Protein AF-A0A858R9T9-F1 (afdb_monomer)

Nearest PDB structures (foldseek):
  8esr-assembly1_R  TM=7.615E-01  e=2.614E+00  Schizosaccharomyces pombe
  4v8p-assembly4_GO  TM=6.151E-01  e=1.407E+00  Tetrahymena thermophila
  8fkz-assembly1_LD  TM=6.835E-01  e=3.000E+00  Homo sapiens
  8ia0-assembly1_LR  TM=6.810E-01  e=3.687E+00  Thermochaetoides thermophila DSM 1495
  8fky-assembly1_LD  TM=7.954E-01  e=5.969E+00  Homo sapiens

Secondary structure (DSSP, 8-state):
-PPP-------------------------HHHHHHHHHHHHHHHHHHHTTSS-HHHHHHHHHHHHH---

Radius of gyration: 25.67 Å; Cα contacts (8 Å, |Δi|>4): 16; chains: 1; bounding box: 78×48×19 Å

Organism: NCBI:txid1709002

Sequence (69 aa):
MPPSDPRSQPFGRPGAAAAGTDAESGTENPELSEEKRKSLYALKVMFERGLLPKAEYEARRAALEGKQG

Solvent-accessible surface area (backbone atoms only — not comparable to full-atom values): 4734 Å² total; per-residue (Å²): 138,84,85,86,83,95,83,80,80,85,85,72,76,85,85,76,83,80,87,76,86,75,80,94,68,94,66,90,47,68,63,59,57,48,52,50,52,52,50,54,50,52,51,49,53,36,38,78,69,66,76,37,58,70,71,58,46,52,52,54,47,49,54,64,66,60,71,66,130

Structure (mmCIF, N/CA/C/O backbone):
data_AF-A0A858R9T9-F1
#
_entry.id   AF-A0A858R9T9-F1
#
loop_
_atom_site.group_PDB
_atom_site.id
_atom_site.type_symbol
_atom_site.label_atom_id
_atom_site.label_alt_id
_atom_site.label_comp_id
_atom_site.label_asym_id
_atom_site.label_entity_id
_atom_site.label_seq_id
_atom_site.pdbx_PDB_ins_code
_atom_site.Cartn_x
_atom_site.Cartn_y
_atom_site.Cartn_z
_atom_site.occupancy
_atom_site.B_iso_or_equiv
_atom_site.auth_seq_id
_atom_site.auth_comp_id
_atom_site.auth_asym_id
_atom_site.auth_atom_id
_atom_site.pdbx_PDB_model_num
ATOM 1 N N . MET A 1 1 ? 67.185 -35.350 -2.453 1.00 44.84 1 MET A N 1
ATOM 2 C CA . MET A 1 1 ? 67.817 -34.021 -2.310 1.00 44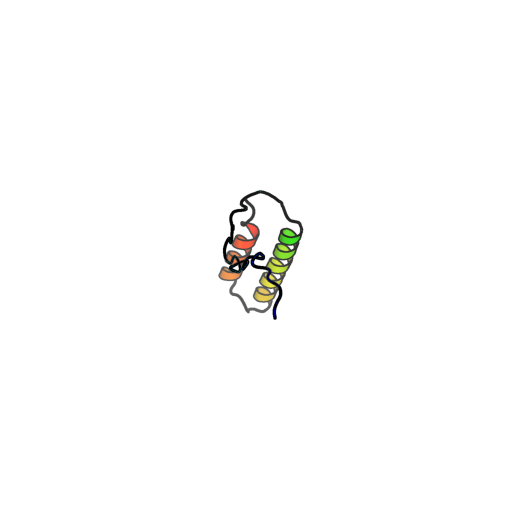.84 1 MET A CA 1
ATOM 3 C C . MET A 1 1 ? 66.829 -32.971 -2.799 1.00 44.84 1 MET A C 1
ATOM 5 O O . MET A 1 1 ? 66.580 -32.950 -3.997 1.00 44.84 1 MET A O 1
ATOM 9 N N . PRO A 1 2 ? 66.195 -32.186 -1.913 1.00 55.19 2 PRO A N 1
ATOM 10 C CA . PRO A 1 2 ? 65.322 -31.085 -2.316 1.00 55.19 2 PRO A CA 1
ATOM 11 C C . PRO A 1 2 ? 66.130 -29.785 -2.496 1.00 55.19 2 PRO A C 1
ATOM 13 O O . PRO A 1 2 ? 67.051 -29.553 -1.710 1.00 55.19 2 PRO A O 1
ATOM 16 N N . PRO A 1 3 ? 65.804 -28.912 -3.465 1.00 57.22 3 PRO A N 1
ATOM 17 C CA . PRO A 1 3 ? 66.214 -27.520 -3.400 1.00 57.22 3 PRO A CA 1
ATOM 18 C C . PRO A 1 3 ? 65.208 -26.688 -2.594 1.00 57.22 3 PRO A C 1
ATOM 20 O O . PRO A 1 3 ? 63.991 -26.809 -2.728 1.00 57.22 3 PRO A O 1
ATOM 23 N N . SER A 1 4 ? 65.789 -25.859 -1.740 1.00 52.28 4 SER A N 1
ATOM 24 C CA . SER A 1 4 ? 65.209 -24.824 -0.897 1.00 52.28 4 SER A CA 1
ATOM 25 C C . SER A 1 4 ? 64.425 -23.760 -1.676 1.00 52.28 4 SER A C 1
ATOM 27 O O . SER A 1 4 ? 64.963 -23.200 -2.625 1.00 52.28 4 SER A O 1
ATOM 29 N N . ASP A 1 5 ? 63.249 -23.365 -1.177 1.00 57.78 5 ASP A N 1
ATOM 30 C CA . ASP A 1 5 ? 62.815 -21.959 -1.197 1.00 57.78 5 ASP A CA 1
ATOM 31 C C . ASP A 1 5 ? 61.888 -21.665 0.005 1.00 57.78 5 ASP A C 1
ATOM 33 O O . ASP A 1 5 ? 60.827 -22.282 0.120 1.00 57.78 5 ASP A O 1
ATOM 37 N N . PRO A 1 6 ? 62.278 -20.782 0.948 1.00 59.28 6 PRO A N 1
ATOM 38 C CA . PRO A 1 6 ? 61.492 -20.489 2.140 1.00 59.28 6 PRO A CA 1
ATOM 39 C C . PRO A 1 6 ? 60.824 -19.104 2.084 1.00 59.28 6 PRO A C 1
ATOM 41 O O . PRO A 1 6 ? 60.814 -18.409 3.101 1.00 59.28 6 PRO A O 1
ATOM 44 N N . ARG A 1 7 ? 60.304 -18.633 0.937 1.00 59.97 7 ARG A N 1
ATOM 45 C CA . ARG A 1 7 ? 59.619 -17.324 0.890 1.00 59.97 7 ARG A CA 1
ATOM 46 C C . ARG A 1 7 ? 58.425 -17.274 -0.063 1.00 59.97 7 ARG A C 1
ATOM 48 O O . ARG A 1 7 ? 58.502 -16.707 -1.147 1.00 59.97 7 ARG A O 1
ATOM 55 N N . SER A 1 8 ? 57.265 -17.717 0.411 1.00 52.53 8 SER A N 1
ATOM 56 C CA . SER A 1 8 ? 55.986 -17.085 0.058 1.00 52.53 8 SER A CA 1
ATOM 57 C C . SER A 1 8 ? 54.978 -17.322 1.176 1.00 52.53 8 SER A C 1
ATOM 59 O O . SER A 1 8 ? 54.714 -18.444 1.594 1.00 52.53 8 SER A O 1
ATOM 61 N N . GLN A 1 9 ? 54.536 -16.205 1.735 1.00 60.44 9 GLN A N 1
ATOM 62 C CA . GLN A 1 9 ? 53.811 -16.057 2.987 1.00 60.44 9 GLN A CA 1
ATOM 63 C C . GLN A 1 9 ? 52.445 -16.761 2.960 1.00 60.44 9 GLN A C 1
ATOM 65 O O . GLN A 1 9 ? 51.795 -16.794 1.913 1.00 60.44 9 GLN A O 1
ATOM 70 N N . PRO A 1 10 ? 51.944 -17.238 4.114 1.00 51.97 10 PRO A N 1
ATOM 71 C CA . PRO A 1 10 ? 50.540 -17.578 4.247 1.00 51.97 10 PRO A CA 1
ATOM 72 C C . PRO A 1 10 ? 49.754 -16.264 4.295 1.00 51.97 10 PRO A C 1
ATOM 74 O O . PRO A 1 10 ? 49.707 -15.600 5.330 1.00 51.97 10 PRO A O 1
ATOM 77 N N . PHE A 1 11 ? 49.153 -15.858 3.176 1.00 56.78 11 PHE A N 1
ATOM 78 C CA . PHE A 1 11 ? 48.179 -14.770 3.196 1.00 56.78 11 PHE A CA 1
ATOM 79 C C . PHE A 1 11 ? 46.951 -15.241 3.969 1.00 56.78 11 PHE A C 1
ATOM 81 O O . PHE A 1 11 ? 46.089 -15.971 3.480 1.00 56.78 11 PHE A O 1
ATOM 88 N N . GLY A 1 12 ? 46.964 -14.879 5.247 1.00 51.78 12 GLY A N 1
ATOM 89 C CA . GLY A 1 12 ? 45.921 -15.158 6.199 1.00 51.78 12 GLY A CA 1
ATOM 90 C C . GLY A 1 12 ? 44.634 -14.404 5.887 1.00 51.78 12 GLY A C 1
ATOM 91 O O . GLY A 1 12 ? 44.646 -13.241 5.505 1.00 51.78 12 GLY A O 1
ATOM 92 N N . ARG A 1 13 ? 43.551 -15.108 6.217 1.00 55.91 13 ARG A N 1
ATOM 93 C CA . ARG A 1 13 ? 42.214 -14.641 6.601 1.00 55.91 13 ARG A CA 1
ATOM 94 C C . ARG A 1 13 ? 41.333 -13.986 5.521 1.00 55.91 13 ARG A C 1
ATOM 96 O O . ARG A 1 13 ? 41.673 -12.934 4.991 1.00 55.91 13 ARG A O 1
ATOM 103 N N . PRO A 1 14 ? 40.113 -14.522 5.304 1.00 51.81 14 PRO A N 1
ATOM 104 C CA . PRO A 1 14 ? 39.050 -13.756 4.674 1.00 51.81 14 PRO A CA 1
ATOM 105 C C . PRO A 1 14 ? 38.672 -12.608 5.618 1.00 51.81 14 PRO A C 1
ATOM 107 O O . PRO A 1 14 ? 38.234 -12.834 6.748 1.00 51.81 14 PRO A O 1
ATOM 110 N N . GLY A 1 15 ? 38.884 -11.372 5.170 1.00 49.81 15 GLY A N 1
ATOM 111 C CA . GLY A 1 15 ? 38.390 -10.176 5.841 1.00 49.81 15 GLY A CA 1
ATOM 112 C C . GLY A 1 15 ? 36.872 -10.106 5.721 1.00 49.81 15 GLY A C 1
ATOM 113 O O . GLY A 1 15 ? 36.343 -9.445 4.835 1.00 49.81 15 GLY A O 1
ATOM 114 N N . ALA A 1 16 ? 36.172 -10.824 6.595 1.00 56.62 16 ALA A N 1
ATOM 115 C CA . ALA A 1 16 ? 34.799 -10.503 6.933 1.00 56.62 16 ALA A CA 1
ATOM 116 C C . ALA A 1 16 ? 34.779 -9.207 7.761 1.00 56.62 16 ALA A C 1
ATOM 118 O O . ALA A 1 16 ? 35.634 -9.014 8.624 1.00 56.62 16 ALA A O 1
ATOM 119 N N . ALA A 1 17 ? 33.746 -8.397 7.523 1.00 55.53 17 ALA A N 1
ATOM 120 C CA . ALA A 1 17 ? 33.332 -7.205 8.266 1.00 55.53 17 ALA A CA 1
ATOM 121 C C . ALA A 1 17 ? 34.031 -5.876 7.922 1.00 55.53 17 ALA A C 1
ATOM 123 O O . ALA A 1 17 ? 34.991 -5.457 8.557 1.00 55.53 17 ALA A O 1
ATOM 124 N N . ALA A 1 18 ? 33.395 -5.131 7.018 1.00 52.53 18 ALA A N 1
ATOM 125 C CA . ALA A 1 18 ? 32.924 -3.790 7.352 1.00 52.53 18 ALA A CA 1
ATOM 126 C C . ALA A 1 18 ? 31.633 -3.529 6.566 1.00 52.53 18 ALA A C 1
ATOM 128 O O . ALA A 1 18 ? 31.643 -3.027 5.446 1.00 52.53 18 ALA A O 1
ATOM 129 N N . ALA A 1 19 ? 30.506 -3.924 7.163 1.00 53.50 19 ALA A N 1
ATOM 130 C CA . ALA A 1 19 ? 29.225 -3.309 6.866 1.00 53.50 19 ALA A CA 1
ATOM 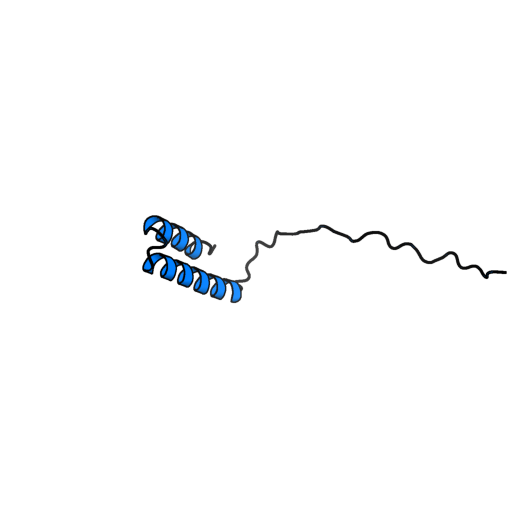131 C C . ALA A 1 19 ? 29.320 -1.847 7.327 1.00 53.50 19 ALA A C 1
ATOM 133 O O . ALA A 1 19 ? 29.045 -1.527 8.478 1.00 53.50 19 ALA A O 1
ATOM 134 N N . GLY A 1 20 ? 29.807 -0.982 6.440 1.00 46.78 20 GLY A N 1
ATOM 135 C CA . GLY A 1 20 ? 29.678 0.462 6.560 1.00 46.78 20 GLY A CA 1
ATOM 136 C C . GLY A 1 20 ? 28.336 0.870 5.975 1.00 46.78 20 GLY A C 1
ATOM 137 O O .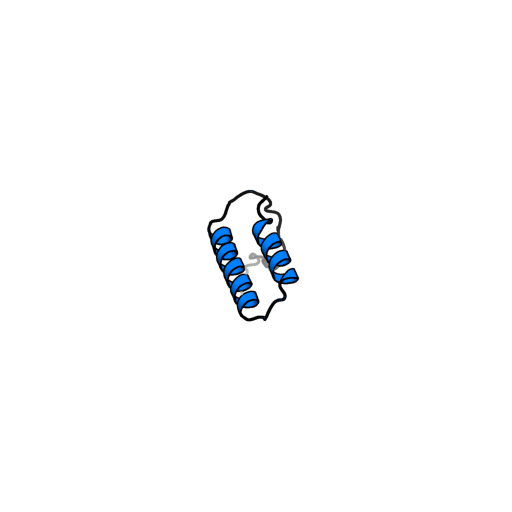 GLY A 1 20 ? 28.275 1.379 4.863 1.00 46.78 20 GLY A O 1
ATOM 138 N N . THR A 1 21 ? 27.247 0.576 6.682 1.00 52.00 21 THR A N 1
ATOM 139 C CA . THR A 1 21 ? 25.968 1.242 6.436 1.00 52.00 21 THR A CA 1
ATOM 140 C C . THR A 1 21 ? 26.017 2.585 7.142 1.00 52.00 21 THR A C 1
ATOM 142 O O . THR A 1 21 ? 25.568 2.700 8.276 1.00 52.00 21 THR A O 1
ATOM 145 N N . ASP A 1 22 ? 26.614 3.567 6.483 1.00 51.00 22 ASP A N 1
ATOM 146 C CA . ASP A 1 22 ? 26.304 4.970 6.722 1.00 51.00 22 ASP A CA 1
ATOM 147 C C . ASP A 1 22 ? 26.570 5.732 5.423 1.00 51.00 22 ASP A C 1
ATOM 149 O O . ASP A 1 22 ? 27.670 6.194 5.134 1.00 51.00 22 ASP A O 1
ATOM 153 N N . ALA A 1 23 ? 25.560 5.729 4.561 1.00 48.66 23 ALA A N 1
ATOM 154 C CA . ALA A 1 23 ? 25.487 6.609 3.407 1.00 48.66 23 ALA A CA 1
ATOM 155 C C . ALA A 1 23 ? 24.149 7.347 3.490 1.00 48.66 23 ALA A C 1
ATOM 157 O O . ALA A 1 23 ? 23.275 7.207 2.635 1.00 48.66 23 ALA A O 1
ATOM 158 N N . GLU A 1 24 ? 23.979 8.120 4.562 1.00 61.84 24 GLU A N 1
ATOM 159 C CA . GLU A 1 24 ? 23.060 9.252 4.568 1.00 61.84 24 GLU A CA 1
ATOM 160 C C . GLU A 1 24 ? 23.631 10.345 3.649 1.00 61.84 24 GLU A C 1
ATOM 162 O O . GLU A 1 24 ? 24.312 11.264 4.095 1.00 61.84 24 GLU A O 1
ATOM 167 N N . SER A 1 25 ? 23.416 10.237 2.332 1.00 49.19 25 SER A N 1
ATOM 168 C CA . SER A 1 25 ? 23.510 11.392 1.422 1.00 49.19 25 SER A CA 1
ATOM 169 C C . SER A 1 25 ? 22.977 11.097 0.020 1.00 49.19 25 SER A C 1
ATOM 171 O O . SER A 1 25 ? 23.676 10.595 -0.856 1.00 49.19 25 SER A O 1
ATOM 173 N N . GLY A 1 26 ? 21.722 11.492 -0.202 1.00 52.69 26 GLY A N 1
ATOM 174 C CA . GLY A 1 26 ? 21.415 12.462 -1.258 1.00 52.69 26 GLY A CA 1
ATOM 175 C C . GLY A 1 26 ? 21.666 12.070 -2.713 1.00 52.69 26 GLY A C 1
ATOM 176 O O . GLY A 1 26 ? 22.036 12.930 -3.503 1.00 52.69 26 GLY A O 1
ATOM 177 N N . THR A 1 27 ? 21.438 10.818 -3.102 1.00 46.00 27 THR A N 1
ATOM 178 C CA . THR A 1 27 ? 21.128 10.509 -4.505 1.00 46.00 27 THR A CA 1
ATOM 179 C C . THR A 1 27 ? 19.672 10.099 -4.553 1.00 46.00 27 THR A C 1
ATOM 181 O O . THR A 1 27 ? 19.306 9.054 -4.018 1.00 46.00 27 THR A O 1
ATOM 184 N N . GLU A 1 28 ? 18.832 10.929 -5.165 1.00 55.25 28 GLU A N 1
ATOM 185 C CA . GLU A 1 28 ? 17.477 10.559 -5.566 1.00 55.25 28 GLU A CA 1
ATOM 186 C C . GLU A 1 28 ? 17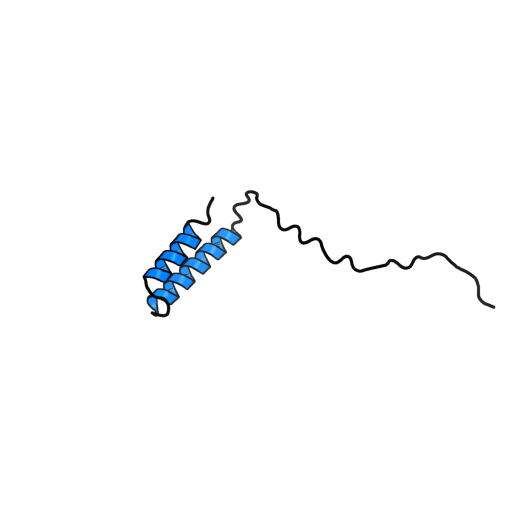.606 9.446 -6.610 1.00 55.25 28 GLU A C 1
ATOM 188 O O . GLU A 1 28 ? 17.614 9.676 -7.816 1.00 55.25 28 GLU A O 1
ATOM 193 N N . ASN A 1 29 ? 17.859 8.228 -6.135 1.00 53.66 29 ASN A N 1
ATOM 194 C CA . ASN A 1 29 ? 18.128 7.093 -6.987 1.00 53.66 29 ASN A CA 1
ATOM 195 C C . ASN A 1 29 ? 16.819 6.792 -7.737 1.00 53.66 29 ASN A C 1
ATOM 197 O O . ASN A 1 29 ? 15.811 6.500 -7.083 1.00 53.66 29 ASN A O 1
ATOM 201 N N . PRO A 1 30 ? 16.779 6.883 -9.076 1.00 60.81 30 PRO A N 1
ATOM 202 C CA . PRO A 1 30 ? 15.562 6.627 -9.844 1.00 60.81 30 PRO A CA 1
ATOM 203 C C . PRO A 1 30 ? 14.983 5.231 -9.564 1.00 60.81 30 PRO A C 1
ATOM 205 O O . PRO A 1 30 ? 13.763 5.052 -9.611 1.00 60.81 30 PRO A O 1
ATOM 208 N N . GLU A 1 31 ? 15.827 4.271 -9.169 1.00 59.69 31 GLU A N 1
ATOM 209 C CA . GLU A 1 31 ? 15.390 2.951 -8.708 1.00 59.69 31 GLU A CA 1
ATOM 210 C C . GLU A 1 31 ? 14.585 3.007 -7.402 1.00 59.69 31 GLU A C 1
ATOM 212 O O . GLU A 1 31 ? 13.542 2.360 -7.310 1.00 59.69 31 GLU A O 1
ATOM 217 N N . LEU A 1 32 ? 14.961 3.861 -6.438 1.00 62.25 32 LEU A N 1
ATOM 218 C CA . LEU A 1 32 ? 14.162 4.088 -5.223 1.00 62.25 32 LEU A CA 1
ATOM 219 C C . LEU A 1 32 ? 12.784 4.670 -5.575 1.00 62.25 32 LEU A C 1
ATOM 221 O O . LEU A 1 32 ? 11.780 4.350 -4.935 1.00 62.25 32 LEU A O 1
ATOM 225 N N . SER A 1 33 ? 12.706 5.494 -6.625 1.00 77.94 33 SER A N 1
ATOM 226 C CA . SER A 1 33 ? 11.442 6.055 -7.118 1.00 77.94 33 SER A CA 1
ATOM 227 C C . SER A 1 33 ? 10.554 4.998 -7.787 1.00 77.94 33 SER A C 1
ATOM 229 O O . SER A 1 33 ? 9.324 5.065 -7.699 1.00 77.94 33 SER A O 1
ATOM 231 N N . GLU A 1 34 ? 11.142 4.027 -8.487 1.00 81.94 34 GLU A N 1
ATOM 232 C CA . GLU A 1 34 ? 10.420 2.894 -9.076 1.00 81.94 34 GLU A CA 1
ATOM 233 C C . GLU A 1 34 ? 9.984 1.866 -8.031 1.00 81.94 34 GLU A C 1
ATOM 235 O O . GLU A 1 34 ? 8.829 1.434 -8.048 1.00 81.94 34 GLU A O 1
ATOM 240 N N . GLU A 1 35 ? 10.854 1.513 -7.087 1.00 83.00 35 GLU A N 1
ATOM 241 C CA . GLU A 1 35 ? 10.515 0.640 -5.961 1.00 83.00 35 GLU A CA 1
ATOM 242 C C . GLU A 1 35 ? 9.394 1.231 -5.109 1.00 83.00 35 GLU A C 1
ATOM 244 O O . GLU A 1 35 ? 8.445 0.525 -4.751 1.00 83.00 35 GLU A O 1
ATOM 249 N N . LYS A 1 36 ? 9.428 2.543 -4.853 1.00 85.38 36 LYS A N 1
ATOM 250 C CA . LYS A 1 36 ? 8.34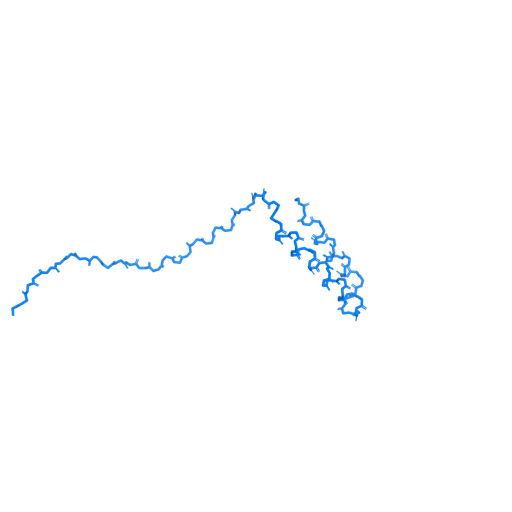5 3.247 -4.159 1.00 85.38 36 LYS A CA 1
ATOM 251 C C . LYS A 1 36 ? 7.024 3.145 -4.921 1.00 85.38 36 LYS A C 1
ATOM 253 O O . LYS A 1 36 ? 5.999 2.822 -4.321 1.00 85.38 36 LYS A O 1
ATOM 258 N N . ARG A 1 37 ? 7.030 3.359 -6.242 1.00 87.00 37 ARG A N 1
ATOM 259 C CA . ARG A 1 37 ? 5.829 3.222 -7.088 1.00 87.00 37 ARG A CA 1
ATOM 260 C C . ARG A 1 37 ? 5.272 1.796 -7.064 1.00 87.00 37 ARG A C 1
ATOM 262 O O . ARG A 1 37 ? 4.068 1.622 -6.877 1.00 87.00 37 ARG A O 1
ATOM 269 N N . LYS A 1 38 ? 6.135 0.782 -7.189 1.00 90.31 38 LYS A N 1
ATOM 270 C CA . LYS A 1 38 ? 5.750 -0.639 -7.098 1.00 90.31 38 LYS A CA 1
ATOM 271 C C . LYS A 1 38 ? 5.162 -0.973 -5.724 1.00 90.31 38 LYS A C 1
ATOM 273 O O . LYS A 1 38 ? 4.127 -1.631 -5.648 1.00 90.31 38 LYS A O 1
ATOM 278 N N . SER A 1 39 ? 5.769 -0.460 -4.656 1.00 90.00 39 SER A N 1
ATOM 279 C CA . SER A 1 39 ? 5.314 -0.664 -3.275 1.00 90.00 39 SER A CA 1
ATOM 280 C C . SER A 1 39 ? 3.942 -0.036 -3.021 1.00 90.00 39 SER A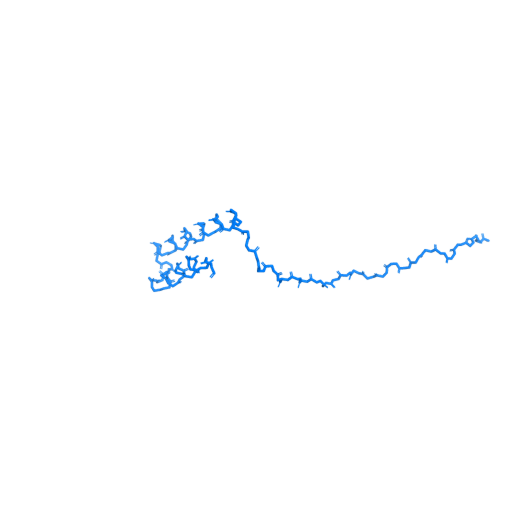 C 1
ATOM 282 O O . SER A 1 39 ? 3.057 -0.694 -2.476 1.00 90.00 39 SER A O 1
ATOM 284 N N . LEU A 1 40 ? 3.722 1.203 -3.473 1.00 91.19 40 LEU A N 1
ATOM 285 C CA . LEU A 1 40 ? 2.419 1.872 -3.377 1.00 91.19 40 LEU A CA 1
ATOM 286 C C . LEU A 1 40 ? 1.338 1.136 -4.181 1.00 91.19 40 LEU A C 1
ATOM 288 O O . LEU A 1 40 ? 0.208 0.995 -3.711 1.00 91.19 40 LEU A O 1
ATOM 292 N N . TYR A 1 41 ? 1.683 0.625 -5.366 1.00 93.25 41 TYR A N 1
ATOM 293 C CA . TYR A 1 41 ? 0.764 -0.166 -6.180 1.00 93.25 41 TYR A CA 1
ATOM 294 C C . TYR A 1 41 ? 0.372 -1.480 -5.493 1.00 93.25 41 TYR A C 1
ATOM 296 O O . TYR A 1 41 ? -0.815 -1.781 -5.376 1.00 93.25 41 TYR A O 1
ATOM 304 N N . ALA A 1 42 ? 1.346 -2.232 -4.974 1.00 94.50 42 ALA A N 1
ATOM 305 C CA . ALA A 1 42 ? 1.082 -3.463 -4.232 1.00 94.50 42 ALA A CA 1
ATOM 306 C C . ALA A 1 42 ? 0.192 -3.204 -3.006 1.00 94.50 42 ALA A C 1
ATOM 308 O O . ALA A 1 42 ? -0.775 -3.931 -2.775 1.00 94.50 42 ALA A O 1
ATOM 309 N N . LEU A 1 43 ? 0.471 -2.127 -2.266 1.00 93.69 43 LEU A N 1
ATOM 310 C CA . LEU A 1 43 ? -0.307 -1.725 -1.099 1.00 93.69 43 LEU A CA 1
ATOM 311 C C . LEU A 1 43 ? -1.768 -1.403 -1.465 1.00 93.69 43 LEU A C 1
ATOM 313 O O . LEU A 1 43 ? -2.689 -1.852 -0.781 1.00 93.69 43 LEU A O 1
ATOM 317 N N . LYS A 1 44 ? -1.990 -0.685 -2.574 1.00 94.00 44 LYS A N 1
ATOM 318 C CA . LYS A 1 44 ? -3.332 -0.409 -3.105 1.00 94.00 44 LYS A CA 1
ATOM 319 C C . LYS A 1 44 ? -4.068 -1.697 -3.477 1.00 94.00 44 LYS A C 1
ATOM 321 O O . LYS A 1 44 ? -5.212 -1.875 -3.073 1.00 94.00 44 LYS A O 1
ATOM 326 N N . VAL A 1 45 ? -3.409 -2.612 -4.189 1.00 96.62 45 VAL A N 1
ATOM 327 C CA . VAL A 1 45 ? -4.007 -3.895 -4.594 1.00 96.62 45 VAL A CA 1
ATOM 328 C C . VAL A 1 45 ? -4.400 -4.738 -3.378 1.00 96.62 45 VAL A C 1
ATOM 330 O O . VAL A 1 45 ? -5.461 -5.357 -3.378 1.00 96.62 45 VAL A O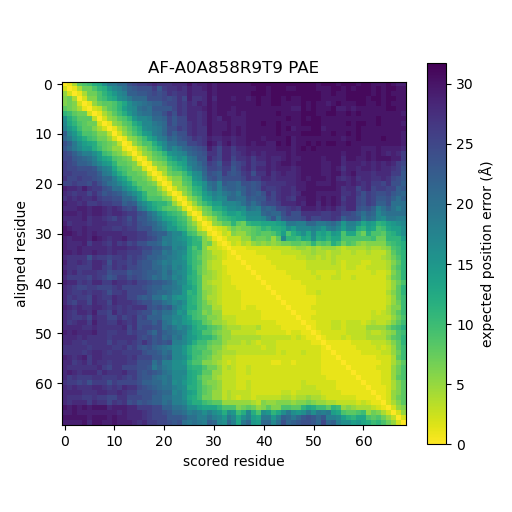 1
ATOM 333 N N . MET A 1 46 ? -3.581 -4.759 -2.323 1.00 95.00 46 MET A N 1
ATOM 334 C CA . MET A 1 46 ? -3.919 -5.463 -1.081 1.00 95.00 46 MET A CA 1
ATOM 335 C C . MET A 1 46 ? -5.163 -4.873 -0.407 1.00 95.00 46 MET A C 1
ATOM 337 O O . MET A 1 46 ? -6.028 -5.630 0.031 1.00 95.00 46 MET A O 1
ATOM 341 N N . PHE A 1 47 ? -5.281 -3.543 -0.367 1.00 95.44 47 PHE A N 1
ATOM 342 C CA . PHE A 1 47 ? -6.463 -2.866 0.166 1.00 95.44 47 PHE A CA 1
ATOM 343 C C . PHE A 1 47 ? -7.723 -3.157 -0.664 1.00 95.44 47 PHE A C 1
ATOM 345 O O . PHE A 1 47 ? -8.745 -3.545 -0.104 1.00 95.44 47 PHE A O 1
ATOM 352 N N . GLU A 1 48 ? -7.645 -3.058 -1.994 1.00 95.12 48 GLU A N 1
ATOM 353 C CA . GLU A 1 48 ? -8.775 -3.345 -2.896 1.00 95.12 48 GLU A CA 1
ATOM 354 C C . GLU A 1 48 ? -9.249 -4.802 -2.810 1.00 95.12 48 GLU A C 1
ATOM 356 O O . GLU A 1 48 ? -10.433 -5.085 -2.976 1.00 95.12 48 GLU A O 1
ATOM 361 N N . ARG A 1 49 ? -8.338 -5.731 -2.505 1.00 96.12 49 ARG A N 1
ATOM 362 C CA . ARG A 1 49 ? -8.654 -7.148 -2.276 1.00 96.12 49 ARG A CA 1
ATOM 363 C C . ARG A 1 49 ? -9.165 -7.443 -0.863 1.00 96.12 49 ARG A C 1
ATOM 365 O O . ARG A 1 49 ? -9.453 -8.598 -0.567 1.00 96.12 49 ARG A O 1
ATOM 372 N N . GLY A 1 50 ? -9.243 -6.442 0.014 1.00 95.00 50 GLY A N 1
ATOM 373 C CA . GLY A 1 50 ? -9.648 -6.618 1.410 1.00 95.00 50 GLY A CA 1
ATOM 374 C C . GLY A 1 50 ? -8.622 -7.363 2.270 1.00 95.00 50 GLY A C 1
ATOM 375 O O . GLY A 1 50 ? -8.956 -7.816 3.359 1.00 95.00 50 GLY A O 1
ATOM 376 N N . LEU A 1 51 ? -7.374 -7.489 1.802 1.00 94.81 51 LEU A N 1
ATOM 377 C CA . LEU A 1 51 ? -6.273 -8.120 2.543 1.00 94.81 51 LEU A CA 1
ATOM 378 C C . LEU A 1 51 ? -5.668 -7.187 3.597 1.00 94.81 51 LEU A C 1
ATOM 380 O O . LEU A 1 51 ? -4.851 -7.619 4.406 1.00 94.81 51 LEU A O 1
ATOM 384 N N . LEU A 1 52 ? -6.035 -5.905 3.555 1.00 93.81 52 LEU A N 1
ATOM 385 C CA . LEU A 1 52 ? -5.510 -4.868 4.427 1.00 93.81 52 LEU A CA 1
ATOM 386 C C . LEU A 1 52 ? -6.653 -3.960 4.905 1.00 93.81 52 LEU A C 1
ATOM 388 O O . LEU A 1 52 ? -7.422 -3.471 4.072 1.00 93.81 52 LEU A O 1
ATOM 392 N N . PRO A 1 53 ? -6.784 -3.696 6.216 1.00 94.94 53 PRO A N 1
ATOM 393 C CA . PRO A 1 53 ? -7.772 -2.752 6.719 1.00 94.94 53 PRO A CA 1
ATOM 394 C C . PRO A 1 53 ? -7.397 -1.315 6.333 1.00 94.94 53 PRO A C 1
ATOM 396 O O . PRO A 1 53 ? -6.219 -0.966 6.241 1.00 94.94 53 PRO A O 1
ATOM 399 N N . LYS A 1 54 ? -8.405 -0.447 6.158 1.00 92.06 54 LYS A N 1
ATOM 400 C CA . LYS A 1 54 ? -8.212 0.945 5.703 1.00 92.06 54 LYS A CA 1
ATOM 401 C C . LYS A 1 54 ? -7.193 1.720 6.547 1.00 92.06 54 LYS A C 1
ATOM 403 O O . LYS A 1 54 ? -6.341 2.400 5.988 1.00 92.06 54 LYS A O 1
ATOM 408 N N . ALA A 1 55 ? -7.260 1.587 7.872 1.00 93.81 55 ALA A N 1
ATOM 409 C CA . ALA A 1 55 ? -6.345 2.273 8.785 1.00 93.81 55 ALA A CA 1
ATOM 410 C C . ALA A 1 55 ? -4.879 1.871 8.551 1.00 93.81 55 ALA A C 1
ATOM 412 O O . ALA A 1 55 ? -3.987 2.715 8.560 1.00 93.81 55 ALA A O 1
ATOM 413 N N . GLU A 1 56 ? -4.631 0.588 8.287 1.00 93.38 56 GLU A N 1
ATOM 414 C CA . GLU A 1 56 ? -3.283 0.092 8.026 1.00 93.38 56 GLU A CA 1
ATOM 415 C C . GLU A 1 56 ? -2.800 0.471 6.618 1.00 93.38 56 GLU A C 1
ATOM 417 O O . GLU A 1 56 ?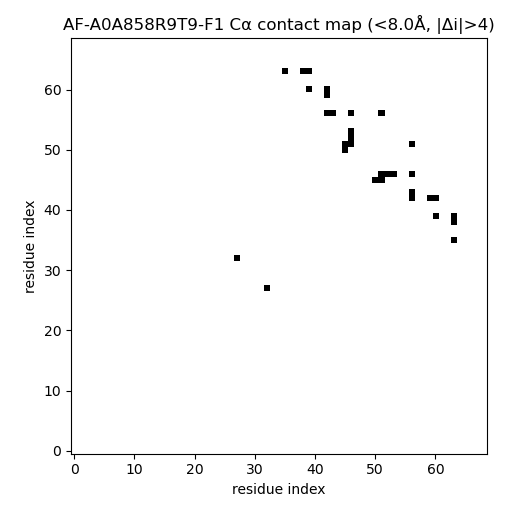 -1.630 0.813 6.440 1.00 93.38 56 GLU A O 1
ATOM 422 N N . TYR A 1 57 ? -3.700 0.493 5.630 1.00 93.00 57 TYR A N 1
ATOM 423 C CA . TYR A 1 57 ? -3.404 0.999 4.290 1.00 93.00 57 TYR A CA 1
ATOM 424 C C . TYR A 1 57 ? -2.936 2.456 4.345 1.00 93.00 57 TYR A C 1
ATOM 426 O O . TYR A 1 57 ? -1.877 2.776 3.811 1.00 93.00 57 TYR A O 1
ATOM 434 N N . GLU A 1 58 ? -3.677 3.331 5.028 1.00 92.62 58 GLU A N 1
ATOM 435 C CA . GLU A 1 58 ? -3.324 4.750 5.128 1.00 92.62 58 GLU A CA 1
ATOM 436 C C . GLU A 1 58 ? -2.018 4.966 5.902 1.00 92.62 58 GLU A C 1
ATOM 438 O O . GLU A 1 58 ? -1.176 5.742 5.451 1.00 92.62 58 GLU A O 1
ATOM 443 N N . ALA A 1 59 ? -1.788 4.222 6.990 1.00 92.25 59 ALA A N 1
ATOM 444 C CA . ALA A 1 59 ? -0.537 4.288 7.746 1.00 92.25 59 ALA A CA 1
ATOM 445 C C . ALA A 1 59 ? 0.679 3.872 6.898 1.00 92.25 59 ALA A C 1
ATOM 447 O O . ALA A 1 59 ? 1.686 4.581 6.853 1.00 92.25 59 ALA A O 1
ATOM 448 N N . ARG A 1 60 ? 0.585 2.748 6.175 1.00 90.75 60 ARG A N 1
ATOM 449 C CA . ARG A 1 60 ? 1.668 2.259 5.305 1.00 90.75 60 ARG A CA 1
ATOM 450 C C . ARG A 1 60 ? 1.877 3.160 4.088 1.00 90.75 60 ARG A C 1
ATOM 452 O O . ARG A 1 60 ? 3.018 3.358 3.673 1.00 90.75 60 ARG A O 1
ATOM 459 N N . ARG A 1 61 ? 0.805 3.741 3.538 1.00 91.25 61 ARG A N 1
ATOM 460 C CA . ARG A 1 61 ? 0.884 4.697 2.426 1.00 91.25 61 ARG A CA 1
ATOM 461 C C . ARG A 1 61 ? 1.612 5.962 2.867 1.00 91.25 61 ARG A C 1
ATOM 463 O O . ARG A 1 61 ? 2.583 6.340 2.225 1.00 91.25 61 ARG A O 1
ATOM 470 N N . ALA A 1 62 ? 1.220 6.538 4.003 1.00 89.06 62 ALA A N 1
ATOM 471 C CA . ALA A 1 62 ? 1.869 7.713 4.575 1.00 89.06 62 ALA A CA 1
ATOM 472 C C . ALA A 1 62 ? 3.346 7.455 4.909 1.00 89.06 62 ALA A C 1
ATOM 474 O O . ALA A 1 62 ? 4.185 8.300 4.619 1.00 89.06 62 ALA A O 1
ATOM 475 N N . ALA A 1 63 ? 3.690 6.275 5.438 1.00 87.88 63 ALA A N 1
ATOM 476 C CA . ALA A 1 63 ? 5.080 5.904 5.703 1.00 87.88 63 ALA A CA 1
ATOM 477 C C . ALA A 1 63 ? 5.923 5.807 4.419 1.00 87.88 63 ALA A C 1
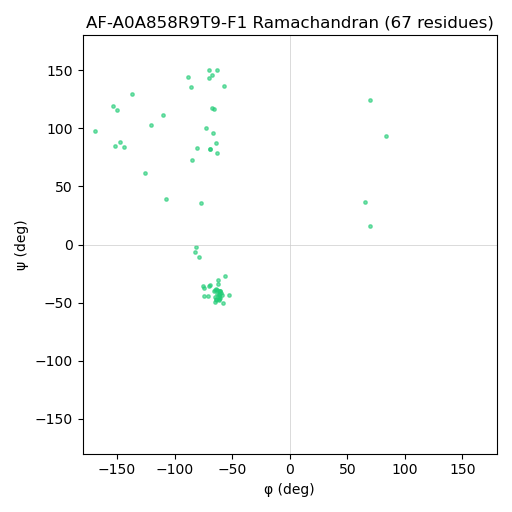ATOM 479 O O . ALA A 1 63 ? 7.074 6.225 4.414 1.00 87.88 63 ALA A O 1
ATOM 480 N N . LEU A 1 64 ? 5.365 5.289 3.319 1.00 84.94 64 LEU A N 1
ATOM 481 C CA . LEU A 1 64 ? 6.050 5.228 2.021 1.00 84.94 64 LEU A CA 1
ATOM 482 C C . LEU A 1 64 ? 6.130 6.603 1.341 1.00 84.94 64 LEU A C 1
ATOM 484 O O . LEU A 1 64 ? 7.130 6.922 0.698 1.00 84.94 64 LEU A O 1
ATOM 488 N N . GLU A 1 65 ? 5.089 7.427 1.468 1.00 81.81 65 GLU A N 1
ATOM 489 C CA . GLU A 1 65 ? 5.028 8.775 0.899 1.00 81.81 65 GLU A CA 1
ATOM 490 C C . GLU A 1 65 ? 5.959 9.749 1.635 1.00 81.81 65 GLU A C 1
ATOM 492 O O . GLU A 1 65 ? 6.709 10.463 0.963 1.00 81.81 65 GLU A O 1
ATOM 497 N N . GLY A 1 66 ? 5.961 9.695 2.972 1.00 70.31 66 GLY A N 1
ATOM 498 C CA . GLY A 1 66 ? 6.719 10.548 3.891 1.00 70.31 66 GLY A CA 1
ATOM 499 C C . GLY A 1 66 ? 8.176 10.145 4.122 1.00 70.31 66 GLY A C 1
ATOM 500 O O . GLY A 1 66 ? 8.912 10.911 4.725 1.00 70.31 66 GLY A O 1
ATOM 501 N N . LYS A 1 67 ? 8.642 9.004 3.594 1.00 59.53 67 LYS A N 1
ATOM 502 C CA . LYS A 1 67 ? 10.076 8.639 3.566 1.00 59.53 67 LYS A CA 1
ATOM 503 C C . LYS A 1 67 ? 10.862 9.397 2.477 1.00 59.53 67 LYS A C 1
ATOM 505 O O . LYS A 1 67 ? 11.718 8.823 1.811 1.00 59.53 67 LYS A O 1
ATOM 510 N N . GLN A 1 68 ? 10.497 10.656 2.242 1.00 47.81 68 GLN A N 1
ATOM 511 C CA . GLN A 1 68 ? 11.209 11.618 1.403 1.00 47.81 68 GLN A CA 1
ATOM 512 C C . GLN A 1 68 ? 11.580 12.804 2.295 1.00 47.81 68 GLN A C 1
ATOM 514 O O . GLN A 1 68 ? 10.706 13.616 2.593 1.00 47.81 68 GLN A O 1
ATOM 519 N N . GLY A 1 69 ? 12.850 12.877 2.700 1.00 42.59 69 GLY A N 1
ATOM 520 C CA . GLY A 1 69 ? 13.406 13.952 3.526 1.00 42.59 69 GLY A CA 1
ATOM 521 C C . GLY A 1 69 ? 13.840 13.462 4.889 1.00 42.59 69 GLY A C 1
ATOM 522 O O . GLY A 1 69 ? 12.987 13.479 5.800 1.00 42.59 69 GLY A O 1
#

Mean predicted aligned error: 16.49 Å

Foldseek 3Di:
DDDDDDDDDDPDDDDDDDPPPDDPDDDPPVVLVVVLVVQLVVLVVCVVVVVDDPVRSVVVNCVSVVVPD

pLDDT: mean 71.85, std 19.02, range [42.59, 96.62]